Protein AF-A0AAW1JHZ4-F1 (afdb_monomer)

Foldseek 3Di:
DDQPPVRHDDDPPPDVPPPVPPPPPPDDDDPDDDDPPPDDDPDQDDDDDPPGDHDPVNVVVVVVVVVVVVVVVVVVVVVVVVVVVVVVVVVVVVVVVVVVVVVVVVVVVVVVD

Secondary structure (DSSP, 8-state):
-EE-TTS-EE--S--------TT-------SS----TTPPP-SPPPP-STTSPPPHHHHHHHHHHHHHHHHHHHHHHHHHHHHHHHHHHHHHHHHHHHHHHHHHHHHHHHHT-

Mean predicted aligned error: 11.75 Å

Radius of gyration: 39.58 Å; Cα contacts (8 Å, |Δi|>4): 29; chains: 1; bounding box: 82×27×114 Å

Nearest PDB structures (foldseek):
  8es4-assembly1_G  TM=7.782E-01  e=8.521E+00  Shigella phage Buco

pLDDT: mean 88.92, std 12.57, range [54.84, 98.56]

Solvent-accessible surface area (backbone atoms only — not comparable to full-atom values): 7273 Å² total; per-residue (Å²): 122,48,64,47,103,79,74,45,82,45,74,83,61,92,63,78,81,76,69,84,56,77,85,68,80,79,85,82,84,71,99,61,89,86,83,63,82,94,54,86,89,74,93,70,61,76,55,88,53,95,86,45,70,71,32,70,66,55,54,53,51,54,51,51,50,54,52,50,55,54,51,56,52,50,56,55,47,52,53,51,52,50,54,51,50,52,52,53,52,51,53,53,51,52,51,52,53,53,53,52,51,54,53,51,54,54,54,50,57,67,71,75,111

Sequence (113 aa):
MTIDKFGRFVSHTKTNLTAKRKSAEFPLTAEGDINAGKKRIKYVSDPTADQDCATKKYNDTKLASLQTNSLKQVEALDTKLENLKTYFQNELSNLKTIVYNIQTEASFLVKAI

Structure (mmCIF, N/CA/C/O backbone):
data_AF-A0AAW1JHZ4-F1
#
_entry.id   AF-A0AAW1JHZ4-F1
#
loop_
_atom_site.group_PDB
_atom_site.id
_atom_site.type_symbol
_atom_site.label_atom_id
_atom_site.label_alt_id
_atom_site.label_comp_id
_atom_site.label_asym_id
_atom_site.label_entity_id
_atom_site.label_seq_id
_atom_site.pdbx_PDB_ins_code
_atom_site.Cartn_x
_atom_site.Cartn_y
_atom_site.Cartn_z
_atom_site.occupancy
_atom_site.B_iso_or_equiv
_atom_site.auth_seq_id
_atom_site.auth_comp_id
_atom_site.auth_asym_id
_atom_site.auth_atom_id
_atom_site.pdbx_PDB_model_num
ATOM 1 N N . MET A 1 1 ? 38.197 5.433 -39.170 1.00 65.44 1 MET A N 1
ATOM 2 C CA . MET A 1 1 ? 36.927 5.163 -39.879 1.00 65.44 1 MET A CA 1
ATOM 3 C C . MET A 1 1 ? 37.297 4.668 -41.258 1.00 65.44 1 MET A C 1
ATOM 5 O O . MET A 1 1 ? 38.168 5.275 -41.865 1.00 65.44 1 MET A O 1
ATOM 9 N N . THR A 1 2 ? 36.719 3.566 -41.715 1.00 81.69 2 THR A N 1
ATOM 10 C CA . THR A 1 2 ? 36.875 3.116 -43.103 1.00 81.69 2 THR A CA 1
ATOM 11 C C . THR A 1 2 ? 35.535 3.271 -43.801 1.00 81.69 2 THR A C 1
ATOM 13 O O . THR A 1 2 ? 34.479 3.211 -43.170 1.00 81.69 2 THR A O 1
ATOM 16 N N . ILE A 1 3 ? 35.590 3.559 -45.092 1.00 81.81 3 ILE A N 1
ATOM 17 C CA . ILE A 1 3 ? 34.418 3.622 -45.954 1.00 81.81 3 ILE A CA 1
ATOM 18 C C . ILE A 1 3 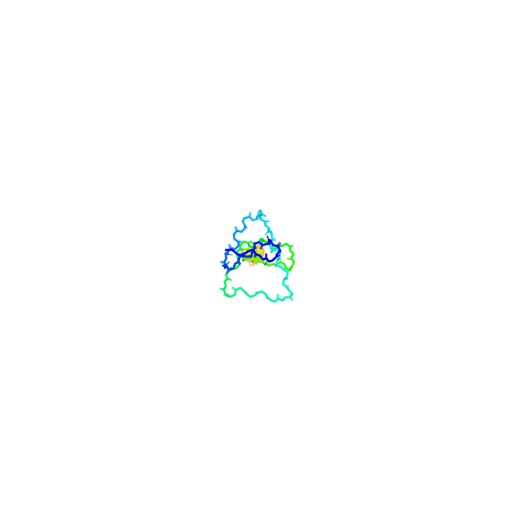? 34.291 2.236 -46.590 1.00 81.81 3 ILE A C 1
ATOM 20 O O . ILE A 1 3 ? 35.289 1.699 -47.073 1.00 81.81 3 ILE A O 1
ATOM 24 N N . ASP A 1 4 ? 33.112 1.616 -46.519 1.00 85.19 4 ASP A N 1
ATOM 25 C CA . ASP A 1 4 ? 32.887 0.348 -47.216 1.00 85.19 4 ASP A CA 1
ATOM 26 C C . ASP A 1 4 ? 32.874 0.555 -48.740 1.00 85.19 4 ASP A C 1
ATOM 28 O O . ASP A 1 4 ? 32.861 1.675 -49.250 1.00 85.19 4 ASP A O 1
ATOM 32 N N . LYS A 1 5 ? 32.844 -0.539 -49.503 1.00 85.75 5 LYS A N 1
ATOM 33 C CA . LYS A 1 5 ? 32.783 -0.500 -50.976 1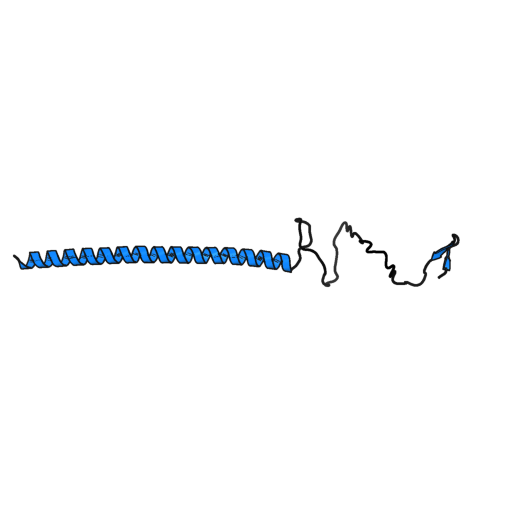.00 85.75 5 LYS A CA 1
ATOM 34 C C . LYS A 1 5 ? 31.542 0.210 -51.551 1.00 85.75 5 LYS A C 1
ATOM 36 O O . LYS A 1 5 ? 31.410 0.304 -52.766 1.00 85.75 5 LYS A O 1
ATOM 41 N N . PHE A 1 6 ? 30.638 0.687 -50.697 1.00 84.44 6 PHE A N 1
ATOM 42 C CA . PHE A 1 6 ? 29.411 1.394 -51.043 1.00 84.44 6 PHE A CA 1
ATOM 43 C C . PHE A 1 6 ? 29.376 2.830 -50.500 1.00 84.44 6 PHE A C 1
ATOM 45 O O . PHE A 1 6 ? 28.312 3.450 -50.492 1.00 84.44 6 PHE A O 1
ATOM 52 N N . GLY A 1 7 ? 30.506 3.382 -50.047 1.00 80.88 7 GLY A N 1
ATOM 53 C CA . GLY A 1 7 ? 30.565 4.778 -49.612 1.00 80.88 7 GLY A CA 1
ATOM 54 C C . GLY A 1 7 ? 30.010 5.020 -48.206 1.00 80.88 7 GLY A C 1
ATOM 55 O O . GLY A 1 7 ? 29.895 6.171 -47.784 1.00 80.88 7 GLY A O 1
ATOM 56 N N . ARG A 1 8 ? 29.660 3.968 -47.458 1.00 84.88 8 ARG A N 1
ATOM 57 C CA . ARG A 1 8 ? 29.103 4.099 -46.108 1.00 84.88 8 ARG A CA 1
ATOM 58 C C . ARG A 1 8 ? 30.232 4.105 -45.090 1.00 84.88 8 ARG A C 1
ATOM 60 O O . ARG A 1 8 ? 31.127 3.262 -45.124 1.00 84.88 8 ARG A O 1
ATOM 67 N N . PHE A 1 9 ? 30.185 5.044 -44.153 1.00 82.69 9 PHE A N 1
ATOM 68 C CA . PHE A 1 9 ? 31.130 5.081 -43.042 1.00 82.69 9 PHE A CA 1
ATOM 69 C C . PHE A 1 9 ? 30.893 3.884 -42.113 1.00 82.69 9 PHE A C 1
ATOM 71 O O . PHE A 1 9 ? 29.831 3.774 -41.501 1.00 82.69 9 PHE A O 1
ATOM 78 N N . VAL A 1 10 ? 31.892 3.012 -41.965 1.00 76.12 10 VAL A N 1
ATOM 79 C CA . VAL A 1 10 ? 31.878 1.908 -40.999 1.00 76.12 10 VAL A CA 1
ATOM 80 C C . VAL A 1 10 ? 32.858 2.236 -39.871 1.00 76.12 10 VAL A C 1
ATOM 82 O O . VAL A 1 10 ? 34.081 2.329 -40.053 1.00 76.12 10 VAL A O 1
ATOM 85 N N . SER A 1 11 ? 32.309 2.462 -38.675 1.00 77.00 11 SER A N 1
ATOM 86 C CA . SER A 1 11 ? 33.103 2.690 -37.467 1.00 77.00 11 SER A CA 1
ATOM 87 C C . SER A 1 11 ? 33.619 1.351 -36.938 1.00 77.00 11 SER A C 1
ATOM 89 O O . SER A 1 11 ? 32.843 0.528 -36.465 1.00 77.00 11 SER A O 1
ATOM 91 N N . HIS A 1 12 ? 34.931 1.127 -37.044 1.00 68.25 12 HIS A N 1
ATOM 92 C CA . HIS A 1 12 ? 35.605 -0.090 -36.567 1.00 68.25 12 HIS A CA 1
ATOM 93 C C . HIS A 1 12 ? 36.212 0.061 -35.164 1.00 68.25 12 HIS A C 1
ATOM 95 O O . HIS A 1 12 ? 36.739 -0.894 -34.601 1.00 68.25 12 HIS A O 1
ATOM 101 N N . THR A 1 13 ? 36.119 1.243 -34.562 1.00 62.59 13 THR A N 1
ATOM 102 C CA . THR A 1 13 ? 36.267 1.405 -33.117 1.00 62.59 13 THR A CA 1
ATOM 103 C C . THR A 1 13 ? 34.872 1.345 -32.517 1.00 62.59 13 THR A C 1
ATOM 105 O O . THR A 1 13 ? 33.949 1.949 -33.059 1.00 62.59 13 THR A O 1
ATOM 108 N N . LYS A 1 14 ? 34.700 0.625 -31.399 1.00 65.56 14 LYS A N 1
ATOM 109 C CA . LYS A 1 14 ? 33.494 0.709 -30.562 1.00 65.56 14 LYS A CA 1
ATOM 110 C C . LYS A 1 14 ? 33.380 2.135 -30.019 1.00 65.56 14 LYS A C 1
ATOM 112 O O . LYS A 1 14 ? 33.693 2.413 -28.869 1.00 65.56 14 LYS A O 1
ATOM 117 N N . THR A 1 15 ? 32.994 3.075 -30.866 1.00 57.16 15 THR A N 1
ATOM 118 C CA . THR A 1 15 ? 32.511 4.371 -30.439 1.00 57.16 15 THR A CA 1
ATOM 119 C C . THR A 1 15 ? 31.227 4.057 -29.704 1.00 57.16 15 THR A C 1
ATOM 121 O O . THR A 1 15 ? 30.312 3.506 -30.312 1.00 57.16 15 THR A O 1
ATOM 124 N N . ASN A 1 16 ? 31.151 4.352 -28.406 1.00 59.84 16 ASN A N 1
ATOM 125 C CA . ASN A 1 16 ? 29.851 4.496 -27.768 1.00 59.84 16 ASN A CA 1
ATOM 126 C C . ASN A 1 16 ? 29.046 5.406 -28.698 1.00 59.84 16 ASN A C 1
ATOM 128 O O . ASN A 1 16 ? 29.471 6.537 -28.945 1.00 59.84 16 ASN A O 1
ATOM 132 N N . LEU A 1 17 ? 27.983 4.884 -29.317 1.00 62.09 17 LEU A N 1
ATOM 133 C CA . LEU A 1 17 ? 27.080 5.676 -30.139 1.00 62.09 17 LEU A CA 1
ATOM 134 C C . LEU A 1 17 ? 26.383 6.655 -29.193 1.00 62.09 17 LEU A C 1
ATOM 136 O O . LEU A 1 17 ? 25.221 6.488 -28.845 1.00 62.09 17 LEU A O 1
ATOM 140 N N . THR A 1 18 ? 27.064 7.721 -28.792 1.00 60.91 18 THR A N 1
ATOM 141 C CA . THR A 1 18 ? 26.409 8.899 -28.238 1.00 60.91 18 THR A CA 1
ATOM 142 C C . THR A 1 18 ? 25.896 9.710 -29.417 1.00 60.91 18 THR A C 1
ATOM 144 O O . THR A 1 18 ? 26.204 10.886 -29.589 1.00 60.91 18 THR A O 1
ATOM 147 N N . ALA A 1 19 ? 25.110 9.064 -30.278 1.00 57.34 19 ALA A N 1
ATOM 148 C CA . ALA A 1 19 ? 24.206 9.803 -31.117 1.00 57.34 19 ALA A CA 1
ATOM 149 C C . ALA A 1 19 ? 23.231 10.446 -30.129 1.00 57.34 19 ALA A C 1
ATOM 151 O O . ALA A 1 19 ? 22.364 9.766 -29.581 1.00 57.34 19 ALA A O 1
ATOM 152 N N . LYS A 1 20 ? 23.376 11.751 -29.871 1.00 59.12 20 LYS A N 1
ATOM 153 C CA . LYS A 1 20 ? 22.272 12.574 -29.366 1.00 59.12 20 LYS A CA 1
ATOM 154 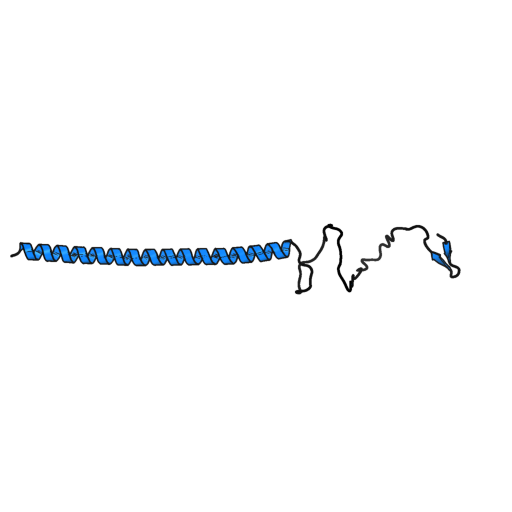C C . LYS A 1 20 ? 21.182 12.588 -30.447 1.00 59.12 20 LYS A C 1
ATOM 156 O O . LYS A 1 20 ? 20.905 13.611 -31.061 1.00 59.12 20 LYS A O 1
ATOM 161 N N . ARG A 1 21 ? 20.580 11.432 -30.737 1.00 58.03 21 ARG A N 1
ATOM 162 C CA . ARG A 1 21 ? 19.275 11.381 -31.378 1.00 58.03 21 ARG A CA 1
ATOM 163 C C . ARG A 1 21 ? 18.350 11.973 -30.326 1.00 58.03 21 ARG A C 1
ATOM 165 O O . ARG A 1 21 ? 18.340 11.487 -29.196 1.00 58.03 21 ARG A O 1
ATOM 172 N N . LYS A 1 22 ? 17.665 13.065 -30.669 1.00 54.84 22 LYS A N 1
ATOM 173 C CA . LYS A 1 22 ? 16.476 13.555 -29.961 1.00 54.84 22 LYS A CA 1
ATOM 174 C C . LYS A 1 22 ? 15.730 12.342 -29.407 1.00 54.84 22 LYS A C 1
ATOM 176 O O . LYS A 1 22 ? 15.319 11.536 -30.232 1.00 54.84 22 LYS A O 1
ATOM 181 N N . SER A 1 23 ? 15.718 12.190 -28.076 1.00 58.25 23 SER A N 1
ATOM 182 C CA . SER A 1 23 ? 15.092 11.111 -27.291 1.00 58.25 23 SER A CA 1
ATOM 183 C C . SER A 1 23 ? 14.443 10.022 -28.150 1.00 58.25 23 SER A C 1
ATOM 185 O O . SER A 1 23 ? 13.224 9.989 -28.299 1.00 58.25 23 SER A O 1
ATOM 187 N N . ALA A 1 24 ? 15.255 9.179 -28.789 1.00 61.19 24 ALA A N 1
ATOM 188 C CA . ALA A 1 24 ? 14.713 8.000 -29.435 1.00 61.19 24 ALA A CA 1
ATOM 189 C C . ALA A 1 24 ? 14.400 7.059 -28.279 1.00 61.19 24 ALA A C 1
ATOM 191 O O . ALA A 1 24 ? 15.318 6.543 -27.640 1.00 61.19 24 ALA A O 1
ATOM 192 N N . GLU A 1 25 ? 13.122 6.941 -27.939 1.00 67.81 25 GLU A N 1
ATOM 193 C CA . GLU A 1 25 ? 12.650 5.859 -27.090 1.00 67.81 25 GLU A CA 1
ATOM 194 C C . GLU A 1 25 ? 13.215 4.559 -27.671 1.00 67.81 25 GLU A C 1
ATOM 196 O O . GLU A 1 25 ? 13.123 4.312 -28.875 1.00 67.81 25 GLU A O 1
ATOM 201 N N . PHE A 1 26 ? 13.893 3.775 -26.838 1.00 69.94 26 PHE A N 1
ATOM 202 C CA . PHE A 1 26 ? 14.328 2.433 -27.196 1.00 69.94 26 PHE A CA 1
ATOM 203 C C . PHE A 1 26 ? 13.285 1.479 -26.615 1.00 69.94 26 PHE A C 1
ATOM 205 O O . PHE A 1 26 ? 13.448 1.061 -25.466 1.00 69.94 26 PHE A O 1
ATOM 212 N N . PRO A 1 27 ? 12.182 1.191 -27.336 1.00 75.06 27 PRO A N 1
ATOM 213 C CA . PRO A 1 27 ? 11.188 0.253 -26.847 1.00 75.06 27 PRO A CA 1
ATOM 214 C C . PRO A 1 27 ? 11.853 -1.113 -26.678 1.00 75.06 27 PRO A C 1
ATOM 216 O O . PRO A 1 27 ? 12.407 -1.675 -27.624 1.00 75.06 27 PRO A O 1
ATOM 219 N N . LEU A 1 28 ? 11.821 -1.636 -25.455 1.00 82.44 28 LEU A N 1
ATOM 220 C CA . LEU A 1 28 ? 12.255 -2.993 -25.161 1.00 82.44 28 LEU A CA 1
ATOM 221 C C . LEU A 1 28 ? 11.030 -3.903 -25.236 1.00 82.44 28 LEU A C 1
ATOM 223 O O . LEU A 1 28 ? 10.134 -3.794 -24.408 1.00 82.44 28 LEU A O 1
ATOM 227 N N . THR A 1 29 ? 11.001 -4.794 -26.225 1.00 85.00 29 THR A N 1
ATOM 228 C CA . THR A 1 29 ? 10.009 -5.876 -26.315 1.00 85.00 29 THR A CA 1
ATOM 229 C C . THR A 1 29 ? 10.750 -7.187 -26.100 1.00 85.00 29 THR A C 1
ATOM 231 O O . THR A 1 29 ? 11.318 -7.744 -27.035 1.00 85.00 29 THR A O 1
ATOM 234 N N . ALA A 1 30 ? 10.853 -7.616 -24.844 1.00 85.00 30 ALA A N 1
ATOM 235 C CA . ALA A 1 30 ? 11.445 -8.904 -24.513 1.00 85.00 30 ALA A CA 1
ATOM 236 C C . ALA A 1 30 ? 10.346 -9.974 -24.540 1.00 85.00 30 ALA A C 1
ATOM 238 O O . ALA A 1 30 ? 9.334 -9.825 -23.866 1.00 85.00 30 ALA A O 1
ATOM 239 N N . GLU A 1 31 ? 10.551 -11.054 -25.295 1.00 88.88 31 GLU A N 1
ATOM 240 C CA . GLU A 1 31 ? 9.661 -12.231 -25.286 1.00 88.88 31 GLU A CA 1
ATOM 241 C C . GLU A 1 31 ? 9.905 -13.147 -24.064 1.00 88.88 31 GLU A C 1
ATOM 243 O O . GLU A 1 31 ? 9.256 -14.178 -23.916 1.00 88.88 31 GLU A O 1
ATOM 248 N N . GLY A 1 32 ? 10.839 -12.780 -23.177 1.00 88.12 32 GLY A N 1
ATOM 249 C CA . GLY A 1 32 ? 11.206 -13.541 -21.982 1.00 88.12 32 GLY A CA 1
ATOM 250 C C . GLY A 1 32 ? 11.768 -12.662 -20.861 1.00 88.12 32 GLY A C 1
ATOM 251 O O . GLY A 1 32 ? 11.619 -11.440 -20.874 1.00 88.12 32 GLY A O 1
ATOM 252 N N . ASP A 1 33 ? 12.429 -13.293 -19.890 1.00 92.56 33 ASP A N 1
ATOM 253 C CA . ASP A 1 33 ? 12.866 -12.628 -18.659 1.00 92.56 33 ASP A CA 1
ATOM 254 C C . ASP A 1 33 ? 13.944 -11.556 -18.879 1.00 92.56 33 ASP A C 1
ATOM 256 O O . ASP A 1 33 ? 14.932 -11.745 -19.595 1.00 92.56 33 ASP A O 1
ATOM 260 N N . ILE A 1 34 ? 13.810 -10.444 -18.150 1.00 92.06 34 ILE A N 1
ATOM 261 C CA . ILE A 1 34 ? 14.821 -9.385 -18.080 1.00 92.06 34 ILE A CA 1
ATOM 262 C C . ILE A 1 34 ? 15.614 -9.534 -16.777 1.00 92.06 34 ILE A C 1
ATOM 264 O O . ILE A 1 34 ? 15.128 -9.232 -15.687 1.00 92.06 34 ILE A O 1
ATOM 268 N N . ASN A 1 35 ? 16.879 -9.945 -16.877 1.00 93.38 35 ASN A N 1
ATOM 269 C CA . ASN A 1 35 ? 17.779 -10.026 -15.726 1.00 93.38 35 ASN A CA 1
ATOM 270 C C . ASN A 1 35 ? 18.589 -8.729 -15.548 1.00 93.38 35 A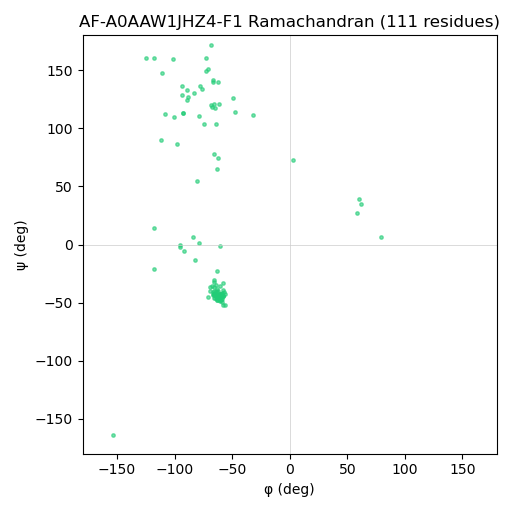SN A C 1
ATOM 272 O O . ASN A 1 35 ? 19.478 -8.420 -16.338 1.00 93.38 35 ASN A O 1
ATOM 276 N N . ALA A 1 36 ? 18.341 -7.998 -14.457 1.00 94.50 36 ALA A N 1
ATOM 277 C CA . ALA A 1 36 ? 19.056 -6.760 -14.125 1.00 94.50 36 ALA A CA 1
ATOM 278 C C . ALA A 1 36 ? 20.405 -6.968 -13.395 1.00 94.50 36 ALA A C 1
ATOM 280 O O . ALA A 1 36 ? 21.003 -6.006 -12.911 1.00 94.50 36 ALA A O 1
ATOM 281 N N . GLY A 1 37 ? 20.897 -8.201 -13.231 1.00 97.12 37 GLY A N 1
ATOM 282 C CA . GLY A 1 37 ? 22.223 -8.476 -12.656 1.00 97.12 37 GLY A CA 1
ATOM 283 C C . GLY A 1 37 ? 22.405 -7.961 -11.220 1.00 97.12 37 GLY A C 1
ATOM 284 O O . GLY A 1 37 ? 23.463 -7.415 -10.870 1.00 97.12 37 GLY A O 1
ATOM 285 N N . LYS A 1 38 ? 21.353 -8.080 -10.396 1.00 96.31 38 LYS A N 1
ATOM 286 C CA . LYS A 1 38 ? 21.269 -7.523 -9.028 1.00 96.31 38 LYS A CA 1
ATOM 287 C C . LYS A 1 38 ? 21.456 -5.997 -8.973 1.00 96.31 38 LYS A C 1
ATOM 289 O O . LYS A 1 38 ? 21.955 -5.463 -7.983 1.00 96.31 38 LYS A O 1
ATOM 294 N N . LYS A 1 39 ? 21.130 -5.278 -10.050 1.00 97.44 39 LYS A N 1
ATOM 295 C CA . LYS A 1 39 ? 21.157 -3.809 -10.098 1.00 97.44 39 LYS A CA 1
ATOM 296 C C . LYS A 1 39 ? 19.751 -3.241 -9.952 1.00 97.44 39 LYS A C 1
ATOM 298 O O . LYS A 1 39 ? 18.754 -3.920 -10.169 1.00 97.44 39 LYS A O 1
ATOM 303 N N . ARG A 1 40 ? 19.691 -1.969 -9.558 1.00 95.69 40 ARG A N 1
ATOM 304 C CA . ARG A 1 40 ? 18.435 -1.225 -9.429 1.00 95.69 40 ARG A CA 1
ATOM 305 C C . ARG A 1 40 ? 17.942 -0.785 -10.803 1.00 95.69 40 ARG A C 1
ATOM 307 O O . ARG A 1 40 ? 18.724 -0.222 -11.567 1.00 95.69 40 ARG A O 1
ATOM 314 N N . ILE A 1 41 ? 16.644 -0.934 -11.040 1.00 94.31 41 ILE A N 1
ATOM 315 C CA . ILE A 1 41 ? 15.933 -0.269 -12.134 1.00 94.31 41 ILE A CA 1
ATOM 316 C C . ILE A 1 41 ? 15.442 1.079 -11.587 1.00 94.31 41 ILE A C 1
ATOM 318 O O . ILE A 1 41 ? 14.830 1.134 -10.522 1.00 94.31 41 ILE A O 1
ATOM 322 N N . LYS A 1 42 ? 15.800 2.182 -12.248 1.00 93.94 42 LYS A N 1
ATOM 323 C CA . LYS A 1 42 ? 15.476 3.556 -11.822 1.00 93.94 42 LYS A CA 1
ATOM 324 C C . LYS A 1 42 ? 14.608 4.231 -12.880 1.00 93.94 42 LYS A C 1
ATOM 326 O O . LYS A 1 42 ? 14.655 3.823 -14.032 1.00 93.94 42 LYS A O 1
ATOM 331 N N . TYR A 1 43 ? 13.910 5.300 -12.487 1.00 92.56 43 TYR A N 1
ATOM 332 C CA . TYR A 1 43 ? 13.045 6.098 -13.371 1.00 92.56 43 TYR A CA 1
ATOM 333 C C . TYR A 1 43 ? 11.873 5.307 -13.972 1.00 92.56 43 TYR A C 1
ATOM 335 O O . TYR A 1 43 ? 11.473 5.544 -15.105 1.00 92.56 43 TYR A O 1
ATOM 343 N N . VAL A 1 44 ? 11.333 4.366 -13.198 1.00 94.38 44 VAL A N 1
ATOM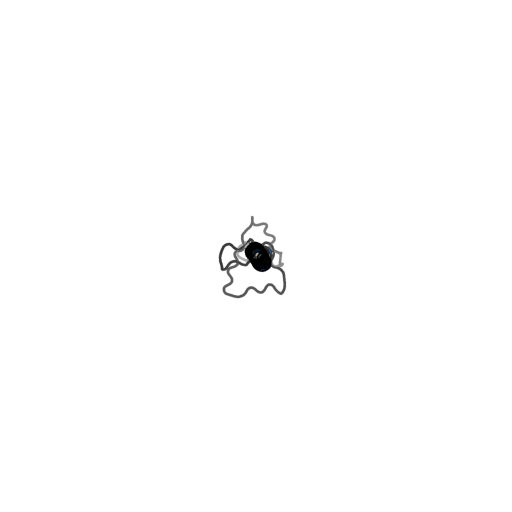 344 C CA . VAL A 1 44 ? 10.077 3.681 -13.516 1.00 94.38 44 VAL A CA 1
ATOM 345 C C . VAL A 1 44 ? 8.931 4.570 -13.033 1.00 94.38 44 VAL A C 1
ATOM 347 O O . VAL A 1 44 ? 8.979 5.049 -11.897 1.00 94.38 44 VAL A O 1
ATOM 350 N N . SER A 1 45 ? 7.951 4.823 -13.896 1.00 95.81 45 SER A N 1
ATOM 351 C CA . SER A 1 45 ? 6.718 5.532 -13.534 1.00 95.81 45 SER A CA 1
ATOM 352 C C . SER A 1 45 ? 5.811 4.645 -12.681 1.00 95.81 45 SER A C 1
ATOM 354 O O . SER A 1 45 ? 5.961 3.426 -12.678 1.00 95.81 45 SER A O 1
ATOM 356 N N . ASP A 1 46 ? 4.871 5.245 -11.951 1.00 96.44 46 ASP A N 1
ATOM 357 C CA . ASP A 1 46 ? 3.895 4.459 -11.194 1.00 96.44 46 ASP A CA 1
ATOM 358 C C . ASP A 1 46 ? 3.031 3.602 -12.143 1.00 96.44 46 ASP A C 1
ATOM 360 O O . ASP A 1 46 ? 2.668 4.079 -13.223 1.00 96.44 46 ASP A O 1
ATOM 364 N N . PRO A 1 47 ? 2.727 2.345 -11.767 1.00 97.69 47 PRO A N 1
ATOM 365 C CA . PRO A 1 47 ? 1.991 1.419 -12.619 1.00 97.69 47 PRO A CA 1
ATOM 366 C C . PRO A 1 47 ? 0.546 1.888 -12.825 1.00 97.69 47 PRO A C 1
ATOM 368 O O . PRO A 1 47 ? -0.104 2.382 -11.898 1.00 97.69 47 PRO A O 1
ATOM 371 N N . THR A 1 48 ? 0.037 1.699 -14.041 1.00 96.75 48 THR A N 1
ATOM 372 C CA . THR A 1 48 ? -1.338 2.037 -14.450 1.00 96.75 48 THR A CA 1
ATOM 373 C C . THR A 1 48 ? -2.147 0.819 -14.891 1.00 96.75 48 THR A C 1
ATOM 375 O O . THR A 1 48 ? -3.375 0.858 -14.836 1.00 96.75 48 THR A O 1
ATOM 378 N N . ALA A 1 49 ? -1.471 -0.264 -15.278 1.00 97.06 49 ALA A N 1
ATOM 379 C CA . ALA A 1 49 ? -2.048 -1.552 -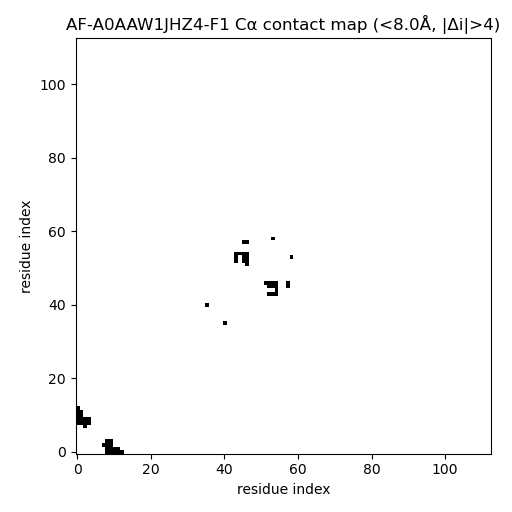15.634 1.00 97.06 49 ALA A CA 1
ATOM 380 C C . ALA A 1 49 ? -1.441 -2.689 -14.796 1.00 97.06 49 ALA A C 1
ATOM 382 O O . ALA A 1 49 ? -0.336 -2.576 -14.269 1.00 97.06 49 ALA A O 1
ATOM 383 N N . ASP A 1 50 ? -2.144 -3.821 -14.724 1.00 96.25 50 ASP A N 1
ATOM 384 C CA . ASP A 1 50 ? -1.751 -4.972 -13.895 1.00 96.25 50 ASP A CA 1
ATOM 385 C C . ASP A 1 50 ? -0.411 -5.609 -14.301 1.00 96.25 50 ASP A C 1
ATOM 387 O O . ASP A 1 50 ? 0.227 -6.276 -13.490 1.00 96.25 50 ASP A O 1
ATOM 391 N N . GLN A 1 51 ? 0.011 -5.420 -15.554 1.00 94.00 51 GLN A N 1
ATOM 392 C CA . GLN A 1 51 ? 1.265 -5.960 -16.094 1.00 94.00 51 GLN A CA 1
ATOM 393 C C . GLN A 1 51 ? 2.429 -4.961 -16.026 1.00 94.00 51 GLN A C 1
ATOM 395 O O . GLN A 1 51 ? 3.547 -5.283 -16.434 1.00 94.00 51 GLN A O 1
ATOM 400 N N . ASP A 1 52 ? 2.189 -3.751 -15.518 1.00 95.12 52 ASP A N 1
ATOM 401 C CA . ASP A 1 52 ? 3.239 -2.753 -15.367 1.00 95.12 52 ASP A CA 1
ATOM 402 C C . ASP A 1 52 ? 4.186 -3.129 -14.219 1.00 95.12 52 ASP A C 1
ATOM 404 O O . ASP A 1 52 ? 3.805 -3.700 -13.193 1.00 95.12 52 ASP A O 1
ATOM 408 N N . CYS A 1 53 ? 5.452 -2.736 -14.347 1.00 94.12 53 CYS A N 1
ATOM 409 C CA . CYS A 1 53 ? 6.392 -2.841 -13.239 1.00 94.12 53 CYS A CA 1
ATOM 410 C C . CYS A 1 53 ? 6.005 -1.850 -12.129 1.00 94.12 53 CYS A C 1
ATOM 412 O O . CYS A 1 53 ? 6.013 -0.637 -12.337 1.00 94.12 53 CYS A O 1
ATOM 414 N N . ALA A 1 54 ? 5.718 -2.349 -10.927 1.00 97.38 54 ALA A N 1
ATOM 415 C CA . ALA A 1 54 ? 5.412 -1.491 -9.789 1.00 97.38 54 ALA A CA 1
ATOM 416 C C . ALA A 1 54 ? 6.672 -0.838 -9.193 1.00 97.38 54 ALA A C 1
ATOM 418 O O . ALA A 1 54 ? 7.674 -1.502 -8.906 1.00 97.38 54 ALA A O 1
ATOM 419 N N . THR A 1 55 ? 6.606 0.470 -8.922 1.00 97.75 55 THR A N 1
ATOM 420 C CA . THR A 1 55 ? 7.643 1.159 -8.144 1.00 97.75 55 THR A CA 1
ATOM 421 C C . THR A 1 55 ? 7.574 0.724 -6.676 1.00 97.75 55 THR A C 1
ATOM 423 O O . THR A 1 55 ? 6.505 0.420 -6.143 1.00 97.75 55 THR A O 1
ATOM 426 N N . LYS A 1 56 ? 8.712 0.745 -5.963 1.00 96.19 56 LYS A N 1
ATOM 427 C CA . LYS A 1 56 ? 8.714 0.477 -4.512 1.00 96.19 56 LYS A CA 1
ATOM 428 C C . LYS A 1 56 ? 7.776 1.441 -3.770 1.00 96.19 56 LYS A C 1
ATOM 430 O O . LYS A 1 56 ? 7.013 1.014 -2.913 1.00 96.19 56 LYS A O 1
ATOM 435 N N . LYS A 1 57 ? 7.805 2.728 -4.143 1.00 97.06 57 LYS A N 1
ATOM 436 C CA . LYS A 1 57 ? 6.966 3.774 -3.543 1.00 97.06 57 LYS A CA 1
ATOM 437 C C . LYS A 1 57 ? 5.476 3.468 -3.711 1.00 97.06 57 LYS A C 1
ATOM 439 O O . LYS A 1 57 ? 4.728 3.626 -2.747 1.00 97.06 57 LYS A O 1
ATOM 444 N N . TYR A 1 58 ? 5.056 3.036 -4.900 1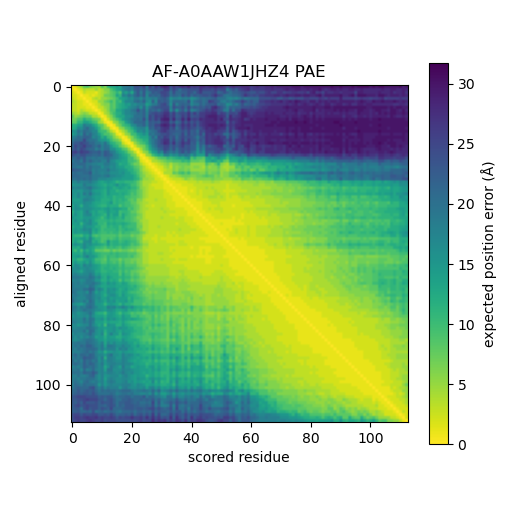.00 97.62 58 TYR A N 1
ATOM 445 C CA . TYR A 1 58 ? 3.669 2.664 -5.171 1.00 97.62 58 TYR A CA 1
ATOM 446 C C . TYR A 1 58 ? 3.199 1.547 -4.229 1.00 97.62 58 TYR A C 1
ATOM 448 O O . TYR A 1 58 ? 2.212 1.719 -3.509 1.00 97.62 58 TYR A O 1
ATOM 456 N N . ASN A 1 59 ? 3.960 0.450 -4.146 1.00 97.12 59 ASN A N 1
ATOM 457 C CA . ASN A 1 59 ? 3.620 -0.677 -3.274 1.00 97.12 59 ASN A CA 1
ATOM 458 C C . ASN A 1 59 ? 3.640 -0.296 -1.786 1.00 97.12 59 ASN A C 1
ATOM 460 O O . ASN A 1 59 ? 2.697 -0.624 -1.068 1.00 97.12 59 ASN A O 1
ATOM 464 N N . ASP A 1 60 ? 4.660 0.439 -1.328 1.00 98.00 60 ASP A N 1
ATOM 465 C CA . ASP A 1 60 ? 4.749 0.910 0.062 1.00 98.00 60 ASP A CA 1
ATOM 466 C C . ASP A 1 60 ? 3.528 1.775 0.432 1.00 98.00 60 ASP A C 1
ATOM 468 O O . ASP A 1 60 ? 2.939 1.611 1.499 1.00 98.00 60 ASP A O 1
ATOM 472 N N . THR A 1 61 ? 3.108 2.670 -0.469 1.00 97.75 61 THR A N 1
ATOM 473 C CA . THR A 1 61 ? 1.951 3.556 -0.257 1.00 97.75 61 THR A CA 1
ATOM 474 C C . THR A 1 61 ? 0.650 2.761 -0.180 1.00 97.75 61 THR A C 1
ATOM 476 O O . THR A 1 61 ? -0.191 3.010 0.692 1.00 97.75 61 THR A O 1
ATOM 479 N N . LYS A 1 62 ? 0.474 1.774 -1.068 1.00 96.69 62 LYS A N 1
ATOM 480 C CA . LYS A 1 62 ? -0.711 0.912 -1.062 1.00 96.69 62 LYS A CA 1
ATOM 481 C C . LYS A 1 62 ? -0.781 0.080 0.216 1.00 96.69 62 LYS A C 1
ATOM 483 O O . LYS A 1 62 ? -1.845 0.007 0.830 1.00 96.69 62 LYS A O 1
ATOM 488 N N . LEU A 1 63 ? 0.349 -0.474 0.653 1.00 97.00 63 LEU A N 1
ATOM 489 C CA . LEU A 1 63 ? 0.451 -1.235 1.895 1.00 97.00 63 LEU A CA 1
ATOM 490 C C . LEU A 1 63 ? 0.136 -0.371 3.123 1.00 97.00 63 LEU A C 1
ATOM 492 O O . LEU A 1 63 ? -0.691 -0.763 3.946 1.00 97.00 63 LEU A O 1
ATOM 496 N N . ALA A 1 64 ? 0.719 0.825 3.217 1.00 97.44 64 ALA A N 1
ATOM 497 C CA . ALA A 1 64 ? 0.456 1.756 4.317 1.00 97.44 64 ALA A CA 1
ATOM 498 C C . ALA A 1 64 ? -1.026 2.172 4.389 1.00 97.44 64 ALA A C 1
ATOM 500 O O . ALA A 1 64 ? -1.598 2.306 5.474 1.00 97.44 64 ALA A O 1
ATOM 501 N N . SER A 1 65 ? -1.677 2.322 3.233 1.00 96.69 65 SER A N 1
ATOM 502 C CA . SER A 1 65 ? -3.110 2.631 3.159 1.00 96.69 65 SER A CA 1
ATOM 503 C C . SER A 1 65 ? -3.968 1.489 3.709 1.00 96.69 65 SER A C 1
ATOM 505 O O . SER A 1 65 ? -4.907 1.733 4.466 1.00 96.69 65 SER A O 1
ATOM 507 N N . LEU A 1 66 ? -3.631 0.236 3.380 1.00 96.44 66 LEU A N 1
ATOM 508 C CA . LEU A 1 66 ? -4.310 -0.940 3.933 1.00 96.44 66 LEU A CA 1
ATOM 509 C C . LEU A 1 66 ? -4.146 -1.013 5.456 1.00 96.44 66 LEU A C 1
ATOM 511 O O . LEU A 1 66 ? -5.132 -1.200 6.164 1.00 96.44 66 LEU A O 1
ATOM 515 N N . GLN A 1 67 ? -2.929 -0.793 5.961 1.00 97.00 67 GLN A N 1
ATOM 516 C CA . GLN A 1 67 ? -2.655 -0.760 7.402 1.00 97.00 67 GLN A CA 1
ATOM 517 C C . GLN A 1 67 ? -3.480 0.322 8.111 1.00 97.00 67 GLN A C 1
ATOM 519 O O . GLN A 1 67 ? -4.136 0.042 9.111 1.00 97.00 67 GLN A O 1
ATOM 524 N N . THR A 1 68 ? -3.513 1.536 7.556 1.00 96.81 68 THR A N 1
ATOM 525 C CA . THR A 1 68 ? -4.297 2.657 8.101 1.00 96.81 68 THR A CA 1
ATOM 526 C C . THR A 1 68 ? -5.790 2.330 8.162 1.00 96.81 68 THR A C 1
ATOM 528 O O . THR A 1 68 ? -6.451 2.627 9.154 1.00 96.81 68 THR A O 1
ATOM 531 N N . ASN A 1 69 ? -6.337 1.695 7.122 1.00 95.62 69 ASN A N 1
ATOM 532 C CA . ASN A 1 69 ? -7.751 1.321 7.086 1.00 95.62 69 ASN A CA 1
ATOM 533 C C . ASN A 1 69 ? -8.105 0.266 8.138 1.00 95.62 69 ASN A C 1
ATOM 535 O O . ASN A 1 69 ? -9.195 0.322 8.707 1.00 95.62 69 ASN A O 1
ATOM 539 N N . SER A 1 70 ? -7.206 -0.681 8.407 1.00 95.88 70 SER A N 1
ATOM 540 C CA . SER A 1 70 ? -7.390 -1.659 9.481 1.00 95.88 70 SER A CA 1
ATOM 541 C C . SER A 1 70 ? -7.358 -0.994 10.858 1.00 95.88 70 SER A C 1
ATOM 543 O O . SER A 1 70 ? -8.215 -1.282 11.687 1.00 95.88 70 SER A O 1
ATOM 545 N N . LEU A 1 71 ? -6.433 -0.057 11.090 1.00 96.06 71 LEU A N 1
ATOM 546 C CA . LEU A 1 71 ? -6.331 0.671 12.362 1.00 96.06 71 LEU A CA 1
ATOM 547 C C . LEU A 1 71 ? -7.585 1.507 12.654 1.00 96.06 71 LEU A C 1
ATOM 549 O O . LEU A 1 71 ? -8.154 1.396 13.735 1.00 96.06 71 LEU A O 1
ATOM 553 N N . LYS A 1 72 ? -8.096 2.248 11.663 1.00 96.31 72 LYS A N 1
ATOM 554 C CA . LYS A 1 72 ? -9.342 3.026 11.804 1.00 96.31 72 LYS A CA 1
ATOM 555 C C . LYS A 1 72 ? -10.552 2.167 12.183 1.00 96.31 72 LYS A C 1
ATOM 557 O O . LYS A 1 72 ? -11.451 2.628 12.881 1.00 96.31 72 LYS A O 1
ATOM 562 N N . GLN A 1 73 ? -10.601 0.919 11.714 1.00 96.50 73 GLN A N 1
ATOM 563 C CA . GLN A 1 73 ? -11.672 -0.006 12.088 1.00 96.50 73 GLN A CA 1
ATOM 564 C C . GLN A 1 73 ? -11.570 -0.436 13.555 1.00 96.50 73 GLN A C 1
ATOM 566 O O . GLN A 1 73 ? -12.601 -0.557 14.212 1.00 96.50 73 GLN A O 1
ATOM 571 N N . VAL A 1 74 ? -10.352 -0.619 14.076 1.00 96.62 74 VAL A N 1
ATOM 572 C CA . VAL A 1 74 ? -10.121 -0.929 15.496 1.00 96.62 74 VAL A CA 1
ATOM 573 C C . VAL A 1 74 ? -10.555 0.242 16.376 1.00 96.62 74 VAL A C 1
ATOM 575 O O . VAL A 1 74 ? -11.342 0.038 17.292 1.00 96.62 74 VAL A O 1
ATOM 578 N N . GLU A 1 75 ? -10.181 1.475 16.029 1.00 96.75 75 GLU A N 1
ATOM 579 C CA . GLU A 1 75 ? -10.592 2.682 16.771 1.00 96.75 75 GLU A CA 1
ATOM 580 C C . GLU A 1 75 ? -12.128 2.837 16.845 1.00 96.75 75 GLU A C 1
ATOM 582 O O . GLU A 1 75 ? -12.702 3.200 17.878 1.00 96.75 75 GLU A O 1
ATOM 587 N N . ALA A 1 76 ? -12.828 2.515 15.752 1.00 96.81 76 ALA A N 1
ATOM 588 C CA . ALA A 1 76 ? -14.289 2.523 15.723 1.00 96.81 76 ALA A CA 1
ATOM 589 C C . ALA A 1 76 ? -14.904 1.425 16.613 1.00 96.81 76 ALA A C 1
ATOM 591 O O . ALA A 1 76 ? -15.962 1.636 17.213 1.00 96.81 76 ALA A O 1
ATOM 592 N N . LEU A 1 77 ? -14.267 0.253 16.701 1.00 97.25 77 LEU A N 1
ATOM 593 C CA . LEU A 1 77 ? -14.678 -0.821 17.610 1.00 97.25 77 LEU A CA 1
ATOM 594 C C . LEU A 1 77 ? -14.422 -0.447 19.071 1.00 97.25 77 LEU A C 1
ATOM 596 O O . LEU A 1 77 ? -15.297 -0.691 19.901 1.00 97.25 77 LEU A O 1
ATOM 600 N N . ASP A 1 78 ? -13.299 0.204 19.372 1.00 97.31 78 ASP A N 1
ATOM 601 C CA . ASP A 1 78 ? -12.978 0.688 20.719 1.00 97.31 78 ASP A CA 1
ATOM 602 C C . ASP A 1 78 ? -14.028 1.685 21.213 1.00 97.31 78 ASP A C 1
ATOM 604 O O . ASP A 1 78 ? -14.535 1.569 22.329 1.00 97.31 78 ASP A O 1
ATOM 608 N N . THR A 1 79 ? -14.454 2.606 20.346 1.00 97.81 79 THR A N 1
ATOM 609 C CA . THR A 1 79 ? -15.534 3.553 20.665 1.00 97.81 79 THR A CA 1
ATOM 610 C C . THR A 1 79 ? -16.854 2.829 20.957 1.00 97.81 79 THR A C 1
ATOM 612 O O . THR A 1 79 ? -17.555 3.156 21.916 1.00 97.81 79 THR A O 1
ATOM 615 N N . LYS A 1 80 ? -17.210 1.815 20.153 1.00 97.94 80 LYS A N 1
ATOM 616 C CA . LYS A 1 80 ? -18.422 1.003 20.378 1.00 97.94 80 LYS A CA 1
ATOM 617 C C . LYS A 1 80 ? -18.355 0.234 21.694 1.00 97.94 80 LYS A C 1
ATOM 619 O O . LYS A 1 80 ? -19.364 0.151 22.393 1.00 97.94 80 LYS A O 1
ATOM 624 N N . LEU A 1 81 ? -17.188 -0.317 22.020 1.00 97.88 81 LEU A N 1
ATOM 625 C CA . LEU A 1 81 ? -16.951 -1.018 23.275 1.00 97.88 81 LEU A CA 1
ATOM 626 C C . LEU A 1 81 ? -17.129 -0.071 24.463 1.00 97.88 81 LEU A C 1
ATOM 628 O O . LEU A 1 81 ? -17.770 -0.444 25.443 1.00 97.88 81 LEU A O 1
ATOM 632 N N . GLU A 1 82 ? -16.609 1.150 24.370 1.00 97.88 82 GLU A N 1
ATOM 633 C CA . GLU A 1 82 ? -16.737 2.135 25.441 1.00 97.88 82 GLU A CA 1
ATOM 634 C C . GLU A 1 82 ? -18.191 2.569 25.651 1.00 97.88 82 GLU A C 1
ATOM 636 O O . GLU A 1 82 ? -18.694 2.497 26.770 1.00 97.88 82 GLU A O 1
ATOM 641 N N . ASN A 1 83 ? -18.918 2.869 24.571 1.00 98.06 83 ASN A N 1
ATOM 642 C CA . ASN A 1 83 ? -20.350 3.176 24.644 1.00 98.06 83 ASN A CA 1
ATOM 643 C C . ASN A 1 83 ? -21.154 2.039 25.297 1.00 98.06 83 ASN A C 1
ATOM 645 O O . ASN A 1 83 ? -22.045 2.285 26.113 1.00 98.06 83 ASN A O 1
ATOM 649 N N . LEU A 1 84 ? -20.829 0.787 24.961 1.00 98.38 84 LEU A N 1
ATOM 650 C CA . LEU A 1 84 ? -21.487 -0.384 25.533 1.00 98.38 84 LEU A CA 1
ATOM 651 C C . LEU A 1 84 ? -21.190 -0.530 27.033 1.00 98.38 84 LEU A C 1
ATOM 653 O O . LEU A 1 84 ? -22.098 -0.823 27.811 1.00 98.38 84 LEU A O 1
ATOM 65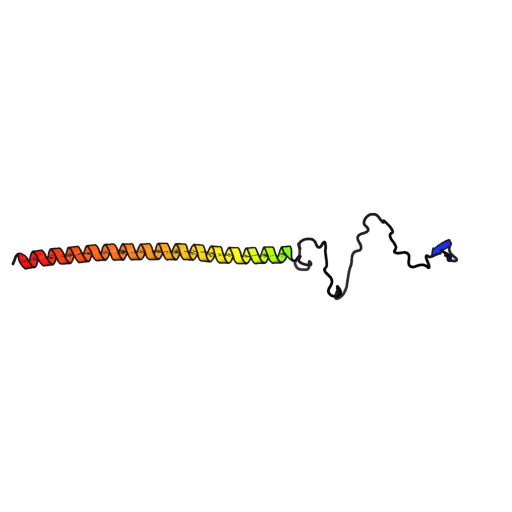7 N N . LYS A 1 85 ? -19.944 -0.288 27.461 1.00 98.44 85 LYS A N 1
ATOM 658 C CA . LYS A 1 85 ? -19.598 -0.262 28.890 1.00 98.44 85 LYS A CA 1
ATOM 659 C C . LYS A 1 85 ? -20.398 0.806 29.621 1.00 98.44 85 LYS A C 1
ATOM 661 O O . LYS A 1 85 ? -20.973 0.505 30.662 1.00 98.44 85 LYS A O 1
ATOM 666 N N . THR A 1 86 ? -20.467 2.024 29.084 1.00 98.44 86 THR A N 1
ATOM 667 C CA . THR A 1 86 ? -21.241 3.117 29.688 1.00 98.44 86 THR A CA 1
ATOM 668 C C . THR A 1 86 ? -22.708 2.732 29.849 1.00 98.44 86 THR A C 1
ATOM 670 O O . THR A 1 86 ? -23.271 2.926 30.925 1.00 98.44 86 THR A O 1
ATOM 673 N N . TYR A 1 87 ? -23.312 2.124 28.823 1.00 98.50 87 TYR A N 1
ATOM 674 C CA . TYR A 1 87 ? -24.691 1.642 28.892 1.00 98.50 87 TYR A CA 1
ATOM 675 C C . TYR A 1 87 ? -24.901 0.669 30.061 1.00 98.50 87 TYR A C 1
ATOM 677 O O . TYR A 1 87 ? -25.759 0.901 30.910 1.00 98.50 87 TYR A O 1
ATOM 685 N N . PHE A 1 88 ? -24.066 -0.368 30.172 1.00 98.56 88 PHE A N 1
ATOM 686 C CA . PHE A 1 88 ? -24.186 -1.335 31.266 1.00 98.56 88 PHE A CA 1
ATOM 687 C C . PHE A 1 88 ? -23.942 -0.724 32.649 1.00 98.56 88 PHE A C 1
ATOM 689 O O . PHE A 1 88 ? -24.590 -1.128 33.614 1.00 98.56 88 PHE A O 1
ATOM 696 N N . GLN A 1 89 ? -23.041 0.254 32.766 1.00 98.00 89 GLN A N 1
ATOM 697 C CA . GLN A 1 89 ? -22.820 0.952 34.036 1.00 98.00 89 GLN A CA 1
ATOM 698 C C . GLN A 1 89 ? -24.043 1.770 34.460 1.00 98.00 89 GLN A C 1
ATOM 700 O O . GLN A 1 89 ? -24.406 1.752 35.638 1.00 98.00 89 GLN A O 1
ATOM 705 N N . ASN A 1 90 ? -24.713 2.429 33.514 1.00 98.31 90 ASN A N 1
ATOM 706 C CA . ASN A 1 90 ? -25.940 3.174 33.791 1.00 98.31 90 ASN A CA 1
ATOM 707 C C . ASN A 1 90 ? -27.058 2.241 34.276 1.00 98.31 90 ASN A C 1
ATOM 709 O O . ASN A 1 90 ? -27.667 2.504 35.313 1.00 98.31 90 ASN A O 1
ATOM 713 N N . GLU A 1 91 ? -27.273 1.118 33.585 1.00 98.19 91 GLU A N 1
ATOM 714 C CA . GLU A 1 91 ? -28.263 0.111 33.991 1.00 98.19 91 GLU A CA 1
ATOM 715 C C . GLU A 1 91 ? -27.966 -0.449 35.389 1.00 98.19 91 GLU A C 1
ATOM 717 O O . GLU A 1 91 ? -28.852 -0.532 36.243 1.00 98.19 91 GLU A O 1
ATOM 722 N N . LEU A 1 92 ? -26.697 -0.759 35.677 1.00 97.56 92 LEU A N 1
ATOM 723 C CA . LEU A 1 92 ? -26.285 -1.243 36.994 1.00 97.56 92 LEU A CA 1
ATOM 724 C C . LEU A 1 92 ? -26.522 -0.192 38.088 1.00 97.56 92 LEU A C 1
ATOM 726 O O . LEU A 1 92 ? -26.925 -0.537 39.200 1.00 97.56 92 LEU A O 1
ATOM 730 N N . SER A 1 93 ? -26.278 1.085 37.790 1.00 98.25 93 SER A N 1
ATOM 731 C CA . SER A 1 93 ? -26.534 2.177 38.730 1.00 98.25 93 SER A CA 1
ATOM 732 C C . SER A 1 93 ? -28.025 2.343 39.018 1.00 98.25 93 SER A C 1
ATOM 734 O O . SER A 1 93 ? -28.402 2.512 40.177 1.00 98.25 93 SER A O 1
ATOM 736 N N . ASN A 1 94 ? -28.878 2.256 37.995 1.00 98.06 94 ASN A N 1
ATOM 737 C CA . ASN A 1 94 ? -30.330 2.335 38.156 1.00 98.06 94 ASN A CA 1
ATOM 738 C C . ASN A 1 94 ? -30.850 1.193 39.034 1.00 98.06 94 ASN A C 1
ATOM 740 O O . ASN A 1 94 ? -31.588 1.428 39.992 1.00 98.06 94 ASN A O 1
ATOM 744 N N . LEU A 1 95 ? -30.410 -0.037 38.754 1.00 98.38 95 LEU A N 1
ATOM 745 C CA . LEU A 1 95 ? -30.796 -1.216 39.529 1.00 98.38 95 LEU A CA 1
ATOM 746 C C . LEU A 1 95 ? -30.375 -1.106 40.996 1.00 98.38 95 LEU A C 1
ATOM 748 O O . LEU A 1 95 ? -31.171 -1.421 41.878 1.00 98.38 95 LEU A O 1
ATOM 752 N N . LYS A 1 96 ? -29.161 -0.617 41.279 1.00 97.88 96 LYS A N 1
ATOM 753 C CA . LYS A 1 96 ? -28.700 -0.380 42.659 1.00 97.88 96 LYS A CA 1
ATOM 754 C C . LYS A 1 96 ? -29.619 0.581 43.409 1.00 97.88 96 LYS A C 1
ATOM 756 O O . LYS A 1 96 ? -29.980 0.301 44.548 1.00 97.88 96 LYS A O 1
ATOM 761 N N . THR A 1 97 ? -30.022 1.674 42.766 1.00 97.94 97 THR A N 1
ATOM 762 C CA . THR A 1 97 ? -30.946 2.655 43.351 1.00 97.94 97 THR A CA 1
ATOM 763 C C . THR A 1 97 ? -32.312 2.037 43.641 1.00 97.94 97 THR A C 1
ATOM 765 O O . THR A 1 97 ? -32.847 2.212 44.732 1.00 97.94 97 THR A O 1
ATOM 768 N N . ILE A 1 98 ? -32.859 1.264 42.698 1.00 98.06 98 ILE A N 1
ATOM 769 C CA . ILE A 1 98 ? -34.148 0.579 42.876 1.00 98.06 98 ILE A CA 1
ATOM 770 C C . ILE A 1 98 ? -34.086 -0.394 44.058 1.00 98.06 98 ILE A C 1
ATOM 772 O O . ILE A 1 98 ? -34.952 -0.359 44.931 1.00 98.06 98 ILE A O 1
ATOM 776 N N . VAL A 1 99 ? -33.048 -1.234 44.119 1.00 97.12 99 VAL A N 1
ATOM 777 C CA . VAL A 1 99 ? -32.862 -2.203 45.210 1.00 97.12 99 VAL A CA 1
ATOM 778 C C . VAL A 1 99 ? -32.740 -1.495 46.556 1.00 97.12 99 VAL A C 1
ATOM 780 O O . VAL A 1 99 ? -33.366 -1.926 47.523 1.00 97.12 99 VAL A O 1
ATOM 783 N N . TYR A 1 100 ? -31.984 -0.397 46.614 1.00 96.88 100 TYR A N 1
ATOM 784 C CA . TYR A 1 100 ? -31.849 0.402 47.827 1.00 96.88 100 TYR A CA 1
ATOM 785 C C . TYR A 1 100 ? -33.207 0.919 48.319 1.00 96.88 100 TYR A C 1
ATOM 787 O O . TYR A 1 100 ? -33.559 0.702 49.478 1.00 96.88 100 TYR A O 1
ATOM 795 N N . ASN A 1 101 ? -34.009 1.519 47.433 1.00 95.62 101 ASN A N 1
ATOM 796 C CA . ASN A 1 101 ? -35.327 2.045 47.793 1.00 95.62 101 ASN A CA 1
ATOM 797 C C . ASN A 1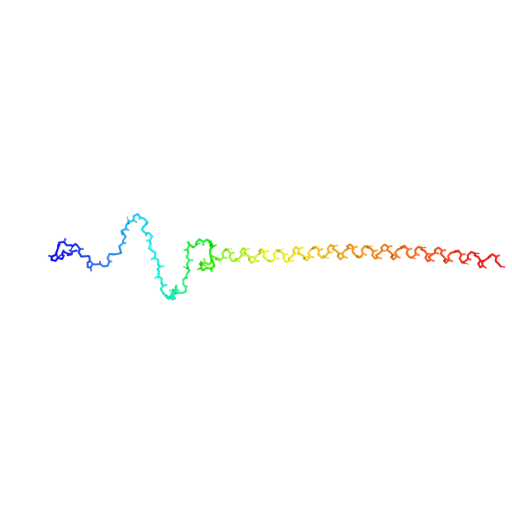 101 ? -36.255 0.940 48.330 1.00 95.62 101 ASN A C 1
ATOM 799 O O . ASN A 1 101 ? -36.822 1.087 49.414 1.00 95.62 101 ASN A O 1
ATOM 803 N N . ILE A 1 102 ? -36.323 -0.211 47.650 1.00 96.44 102 ILE A N 1
ATOM 804 C CA . ILE A 1 102 ? -37.124 -1.367 48.094 1.00 96.44 102 ILE A CA 1
ATOM 805 C C . ILE A 1 102 ? -36.698 -1.831 49.495 1.00 96.44 102 ILE A C 1
ATOM 807 O O . ILE A 1 102 ? -37.541 -2.093 50.354 1.00 96.44 102 ILE A O 1
ATOM 811 N N . GLN A 1 103 ? -35.390 -1.916 49.756 1.00 95.12 103 GLN A N 1
ATOM 812 C CA . GLN A 1 103 ? -34.866 -2.313 51.067 1.00 95.12 103 GLN A CA 1
ATOM 813 C C . GLN A 1 103 ? -35.235 -1.310 52.164 1.00 95.12 103 GLN A C 1
ATOM 815 O O . GLN A 1 103 ? -35.574 -1.711 53.283 1.00 95.12 103 GLN A O 1
ATOM 820 N N . THR A 1 104 ? -35.179 -0.011 51.858 1.00 95.12 104 THR A N 1
ATOM 821 C CA . THR A 1 104 ? -35.550 1.037 52.815 1.00 95.12 104 THR A CA 1
ATOM 822 C C . THR A 1 104 ? -37.040 1.021 53.146 1.00 95.12 104 THR A C 1
ATOM 824 O O . THR A 1 104 ? -37.389 1.075 54.326 1.00 95.12 104 THR A O 1
ATOM 827 N N . GLU A 1 105 ? -37.913 0.859 52.148 1.00 94.06 105 GLU A N 1
ATOM 828 C CA . GLU A 1 105 ? -39.365 0.765 52.343 1.00 94.06 105 GLU A CA 1
ATOM 829 C C . GLU A 1 105 ? -39.740 -0.475 53.163 1.00 94.06 105 GLU A C 1
ATOM 831 O O . GLU A 1 105 ? -40.467 -0.371 54.153 1.00 94.06 105 GLU A O 1
ATOM 836 N N . ALA A 1 106 ? -39.168 -1.638 52.831 1.00 91.94 106 ALA A N 1
ATOM 837 C CA . ALA A 1 106 ? -39.375 -2.868 53.594 1.00 91.94 106 ALA A CA 1
ATOM 838 C C . ALA A 1 106 ? -38.934 -2.715 55.062 1.00 91.94 106 ALA A C 1
ATOM 840 O O . ALA A 1 106 ? -39.638 -3.141 55.977 1.00 91.94 106 ALA A O 1
ATOM 841 N N . SER A 1 107 ? -37.797 -2.054 55.303 1.00 90.44 107 SER A N 1
ATOM 842 C CA . SER A 1 107 ? -37.287 -1.801 56.657 1.00 90.44 107 SER A CA 1
ATOM 843 C C . SER A 1 107 ? -38.186 -0.868 57.472 1.00 90.44 107 SER A C 1
ATOM 845 O O . SER A 1 107 ? -38.252 -0.999 58.694 1.00 90.44 107 SER A O 1
ATOM 847 N N . PHE A 1 108 ? -38.857 0.086 56.823 1.00 90.19 108 PHE A N 1
ATOM 848 C CA . PHE A 1 108 ? -39.801 0.985 57.483 1.00 90.19 108 PHE A CA 1
ATOM 849 C C . PHE A 1 108 ? -41.074 0.246 57.904 1.00 90.19 108 PHE A C 1
ATOM 851 O O . PHE A 1 108 ? -41.503 0.370 59.048 1.00 90.19 108 PHE A O 1
ATOM 858 N N . LEU A 1 109 ? -41.627 -0.583 57.015 1.00 86.56 109 LEU A N 1
ATOM 859 C CA . LEU A 1 109 ? -42.829 -1.371 57.296 1.00 86.56 109 LEU A CA 1
ATOM 860 C C . LEU A 1 109 ? -42.620 -2.370 58.442 1.00 86.56 109 LEU A C 1
ATOM 862 O O . LEU A 1 109 ? -43.487 -2.494 59.298 1.00 86.56 109 LEU A O 1
ATOM 866 N N . VAL A 1 110 ? -41.458 -3.029 58.513 1.00 88.00 110 VAL A N 1
ATOM 867 C CA . VAL A 1 110 ? -41.135 -3.976 59.601 1.00 88.00 110 VAL A CA 1
ATOM 868 C C . VAL A 1 110 ? -41.029 -3.289 60.967 1.00 88.00 110 VAL A C 1
ATOM 870 O O . VAL A 1 110 ? -41.323 -3.911 61.978 1.00 88.00 110 VAL A O 1
ATOM 873 N N . LYS A 1 111 ? -40.619 -2.016 61.021 1.00 85.75 111 LYS A N 1
ATOM 874 C CA . LYS A 1 111 ? -40.508 -1.250 62.278 1.00 85.75 111 LYS A CA 1
ATOM 875 C C . LYS A 1 111 ? -41.836 -0.654 62.758 1.00 85.75 111 LYS A C 1
ATOM 877 O O . LYS A 1 111 ? -41.886 -0.151 63.876 1.00 85.75 111 LYS A O 1
ATOM 882 N N . ALA A 1 112 ? -42.860 -0.635 61.906 1.00 76.12 112 ALA A N 1
ATOM 883 C CA . ALA A 1 112 ? -44.169 -0.056 62.203 1.00 76.12 112 ALA A CA 1
ATOM 884 C C . ALA A 1 112 ? -45.174 -1.071 62.791 1.00 76.12 112 ALA A C 1
ATOM 886 O O . ALA A 1 112 ? -46.277 -0.670 63.163 1.00 76.12 112 ALA A O 1
ATOM 887 N N . ILE A 1 113 ? -44.799 -2.353 62.856 1.00 73.06 113 ILE A N 1
ATOM 888 C CA . ILE A 1 113 ? -45.557 -3.471 63.445 1.00 73.06 113 ILE A CA 1
ATOM 889 C C . ILE A 1 113 ? -44.919 -3.822 64.790 1.00 73.06 113 ILE A C 1
ATOM 891 O O . ILE A 1 113 ? -45.681 -4.065 65.751 1.00 73.06 113 ILE A O 1
#

Organism: Popillia japonica (NCBI:txid7064)